Protein AF-A0A1E3P7J0-F1 (afdb_monomer_lite)

InterPro domains:
  IPR018559 Protein of unknown function DUF2015 [PF09435] (52-130)
  IPR018559 Protein of unknown function DUF2015 [PTHR28023] (13-130)

Sequence (132 aa):
MLVGKFHIGGGILLIIVILILFHLRERWLPKLRVWLGKRRIRLDGYSHLPSFQRDIESGLTSSNFDLVMNNSGDTRKGLDENAKSKILKIMEDNPGLSFDEARLKYTREELSKNQIGPDGIPLDPRTVTFGK

pLDDT: mean 79.71, std 16.36, range [38.22, 97.25]

Foldseek 3Di:
DPPPPPVVVVVVVVVVVVVVCVVCVVVCVVVVVVVVVVVVVPPDPDDDDLQCVVCVVLQLADPVRHSPPDCVPPPDSPDDPVLSVQLSVQCVVDPPDHSVNSSLVSVCVVCVVQCADPVRFHVPPPGDDDDD

Secondary structure (DSSP, 8-state):
---SSHHHHHHHHHHHHHHHHHHHHHHHHHHHHHHHHHHHTT---------THHHHHTT--BTTB-SSS--TT-----S-HHHHHHHHHHHHHSTT--HHHHHHHHHHHHHHHTTB-TTS-B--TT------

Radius of gyration: 23.65 Å; chains: 1; bounding box: 49×41×83 Å

Organism: Wickerhamomyces anomalus (strain ATCC 58044 / CBS 1984 / NCYC 433 / NRRL Y-366-8) (NCBI:txid683960)

Structure (mmCIF, N/CA/C/O backbone):
data_AF-A0A1E3P7J0-F1
#
_entry.id   AF-A0A1E3P7J0-F1
#
loop_
_atom_site.group_PDB
_atom_site.id
_atom_site.type_symbol
_atom_site.label_atom_id
_atom_site.label_alt_id
_atom_site.label_comp_id
_atom_site.label_asym_id
_atom_site.label_entity_id
_atom_site.label_seq_id
_atom_site.pdbx_PDB_ins_code
_atom_site.Cartn_x
_atom_site.Cartn_y
_atom_site.Cartn_z
_atom_site.occupancy
_atom_site.B_iso_or_equiv
_atom_site.auth_seq_id
_atom_site.auth_comp_id
_atom_site.auth_asym_id
_atom_site.auth_atom_id
_atom_site.pdbx_PDB_model_num
ATOM 1 N N . MET A 1 1 ? 28.067 18.096 -55.022 1.00 45.34 1 MET A N 1
ATOM 2 C CA . MET A 1 1 ? 28.600 17.064 -54.103 1.00 45.34 1 MET A CA 1
ATOM 3 C C . MET A 1 1 ? 28.550 17.592 -52.664 1.00 45.34 1 MET A C 1
ATOM 5 O O . MET A 1 1 ? 29.567 18.032 -52.158 1.00 45.34 1 MET A O 1
ATOM 9 N N . LEU A 1 2 ? 27.371 17.655 -52.019 1.00 53.88 2 LEU A N 1
ATOM 10 C CA . LEU A 1 2 ? 27.270 18.147 -50.626 1.00 53.88 2 LEU A CA 1
ATOM 11 C C . LEU A 1 2 ? 25.992 17.700 -49.876 1.00 53.88 2 LEU A C 1
ATOM 13 O O . LEU A 1 2 ? 25.449 18.451 -49.079 1.00 53.88 2 LEU A O 1
ATOM 17 N N . VAL A 1 3 ? 25.493 16.479 -50.114 1.00 53.53 3 VAL A N 1
ATOM 18 C CA . VAL A 1 3 ? 24.284 15.948 -49.427 1.00 53.53 3 VAL A CA 1
ATOM 19 C C . VAL A 1 3 ? 24.630 14.901 -48.344 1.00 53.53 3 VAL A C 1
ATOM 21 O O . VAL A 1 3 ? 23.781 14.484 -47.567 1.00 53.53 3 VAL A O 1
ATOM 24 N N . GLY A 1 4 ? 25.904 14.513 -48.203 1.00 54.03 4 GLY A N 1
ATOM 25 C CA . GLY A 1 4 ? 26.312 13.365 -47.375 1.00 54.03 4 GLY A CA 1
ATOM 26 C C . GLY A 1 4 ? 26.588 13.614 -45.884 1.00 54.03 4 GLY A C 1
ATOM 27 O O . GLY A 1 4 ? 26.920 12.665 -45.183 1.00 54.03 4 GLY A O 1
ATOM 28 N N . LYS A 1 5 ? 26.496 14.849 -45.367 1.00 53.62 5 LYS A N 1
ATOM 29 C CA . LYS A 1 5 ? 26.939 15.162 -43.986 1.00 53.62 5 LYS A CA 1
ATOM 30 C C . LYS A 1 5 ? 25.822 15.222 -42.933 1.00 53.62 5 LYS A C 1
ATOM 32 O O . LYS A 1 5 ? 26.113 15.104 -41.748 1.00 53.62 5 LYS A O 1
ATOM 37 N N . PHE A 1 6 ? 24.554 15.336 -43.338 1.00 53.75 6 PHE A N 1
ATOM 38 C CA . PHE A 1 6 ? 23.433 15.480 -42.393 1.00 53.75 6 PHE A CA 1
ATOM 39 C C . PHE A 1 6 ? 22.967 14.156 -41.764 1.00 53.75 6 PHE A C 1
ATOM 41 O O . PHE A 1 6 ? 22.501 14.154 -40.628 1.00 53.75 6 PHE A O 1
ATOM 48 N N . HIS A 1 7 ? 23.137 13.018 -42.448 1.00 57.06 7 HIS A N 1
ATOM 49 C CA . HIS A 1 7 ? 22.713 11.710 -41.919 1.00 57.06 7 HIS A CA 1
ATOM 50 C C . HIS A 1 7 ? 23.640 11.183 -40.812 1.00 57.06 7 HIS A C 1
ATOM 52 O O . HIS A 1 7 ? 23.177 10.580 -39.846 1.00 57.06 7 HIS A O 1
ATOM 58 N N . ILE A 1 8 ? 24.942 11.462 -40.917 1.00 62.09 8 ILE A N 1
ATOM 59 C CA . ILE A 1 8 ? 25.951 11.002 -39.953 1.00 62.09 8 ILE A CA 1
ATOM 60 C C . ILE A 1 8 ? 25.770 11.724 -38.607 1.00 62.09 8 ILE A C 1
ATOM 62 O O . ILE A 1 8 ? 25.812 11.092 -37.554 1.00 62.09 8 ILE A O 1
ATOM 66 N N . GLY A 1 9 ? 25.481 13.031 -38.635 1.00 66.44 9 GLY A N 1
ATOM 67 C CA . GLY A 1 9 ? 25.218 13.818 -37.424 1.00 66.44 9 GLY A CA 1
ATOM 68 C C . GLY A 1 9 ? 23.945 13.389 -36.686 1.00 66.44 9 GLY A C 1
ATOM 69 O O . GLY A 1 9 ? 23.954 13.288 -35.461 1.00 66.44 9 GLY A O 1
ATOM 70 N N . GLY A 1 10 ? 22.875 13.069 -37.424 1.00 75.44 10 GLY A N 1
ATOM 71 C CA . GLY A 1 10 ? 21.623 12.577 -36.840 1.00 75.44 10 GLY A CA 1
ATOM 72 C C . GLY A 1 10 ? 21.778 11.217 -36.153 1.00 75.44 10 GLY A C 1
ATOM 73 O O . GLY A 1 10 ? 21.281 11.033 -35.044 1.00 75.44 10 GLY A O 1
ATOM 74 N N . GLY A 1 11 ? 22.521 10.289 -36.768 1.00 80.44 11 GLY A N 1
ATOM 75 C CA . GLY A 1 11 ? 22.797 8.971 -36.186 1.00 80.44 11 GLY A CA 1
ATOM 76 C C . GLY A 1 11 ? 23.627 9.044 -34.902 1.00 80.44 11 GLY A C 1
ATOM 77 O O . GLY A 1 11 ? 23.301 8.387 -33.916 1.00 80.44 11 GLY A O 1
ATOM 78 N N . ILE A 1 12 ? 24.654 9.900 -34.879 1.00 83.69 12 ILE A N 1
ATOM 79 C CA . ILE A 1 12 ? 25.489 10.120 -33.688 1.00 83.69 12 ILE A CA 1
ATOM 80 C C . ILE A 1 12 ? 24.659 10.718 -32.547 1.00 83.69 12 ILE A C 1
ATOM 82 O O . ILE A 1 12 ? 24.763 10.262 -31.410 1.00 83.69 12 ILE A O 1
ATOM 86 N N . LEU A 1 13 ? 23.789 11.687 -32.844 1.00 85.44 13 LEU A N 1
ATOM 87 C CA . LEU A 1 13 ? 22.904 12.284 -31.845 1.00 85.44 13 LEU A CA 1
ATOM 88 C C . LEU A 1 13 ? 21.932 11.251 -31.255 1.00 85.44 13 LEU A C 1
ATOM 90 O O . LEU A 1 13 ? 21.731 11.221 -30.043 1.00 85.44 13 LEU A O 1
ATOM 94 N N . LEU A 1 14 ? 21.395 10.354 -32.084 1.00 87.38 14 LEU A N 1
ATOM 95 C CA . LEU A 1 14 ? 20.532 9.256 -31.642 1.00 87.38 14 LEU A CA 1
ATOM 96 C C . LEU A 1 14 ? 21.269 8.290 -30.703 1.00 87.38 14 LEU A C 1
ATOM 98 O O . LEU A 1 14 ? 20.741 7.932 -29.653 1.00 87.38 14 LEU A O 1
ATOM 102 N N . ILE A 1 15 ? 22.510 7.921 -31.034 1.00 88.69 15 ILE A N 1
ATOM 103 C CA . ILE A 1 15 ? 23.346 7.047 -30.197 1.00 88.69 15 ILE A CA 1
ATOM 104 C C . ILE A 1 15 ? 23.676 7.722 -28.862 1.00 88.69 15 ILE A C 1
ATOM 106 O O . ILE A 1 15 ? 23.580 7.081 -27.818 1.00 88.69 15 ILE A O 1
ATOM 110 N N . ILE A 1 16 ? 24.005 9.017 -28.868 1.00 89.44 16 ILE A N 1
ATOM 111 C CA . ILE A 1 16 ? 24.264 9.783 -27.641 1.00 89.44 16 ILE A CA 1
ATOM 112 C C . ILE A 1 16 ? 23.010 9.825 -26.763 1.00 89.44 16 ILE A C 1
ATOM 114 O O . ILE A 1 16 ? 23.103 9.578 -25.564 1.00 89.44 16 ILE A O 1
ATOM 118 N N . VAL A 1 17 ? 21.830 10.066 -27.341 1.00 89.38 17 VAL A N 1
ATOM 119 C CA . VAL A 1 17 ? 20.557 10.039 -26.602 1.00 89.38 17 VAL A CA 1
ATOM 120 C C . VAL A 1 17 ? 20.292 8.653 -26.010 1.00 89.38 17 VAL A C 1
ATOM 122 O O . VAL A 1 17 ? 19.935 8.558 -24.838 1.00 89.38 17 VAL A O 1
ATOM 125 N N . ILE A 1 18 ? 20.517 7.576 -26.769 1.00 88.06 18 ILE A N 1
ATOM 126 C CA . ILE A 1 18 ? 20.365 6.196 -26.281 1.00 88.06 18 ILE A CA 1
ATOM 127 C C . ILE A 1 18 ? 21.338 5.909 -25.133 1.00 88.06 18 ILE A C 1
ATOM 129 O O . ILE A 1 18 ? 20.927 5.349 -24.121 1.00 88.06 18 ILE A O 1
ATOM 133 N N . LEU A 1 19 ? 22.603 6.320 -25.249 1.00 89.75 19 LEU A N 1
ATOM 134 C CA . LEU A 1 19 ? 23.615 6.134 -24.206 1.00 89.75 19 LEU A CA 1
ATOM 135 C C . LEU A 1 19 ? 23.288 6.931 -22.945 1.00 89.75 19 LEU A C 1
ATOM 137 O O . LEU A 1 19 ? 23.385 6.394 -21.842 1.00 89.75 19 LEU A O 1
ATOM 141 N N . ILE A 1 20 ? 22.842 8.180 -23.098 1.00 88.12 20 ILE A N 1
ATOM 142 C CA . ILE A 1 20 ? 22.374 9.001 -21.981 1.00 88.12 20 ILE A CA 1
ATOM 143 C C . ILE A 1 20 ? 21.200 8.300 -21.308 1.00 88.12 20 ILE A C 1
ATOM 145 O O . ILE A 1 20 ? 21.273 8.058 -20.111 1.00 88.12 20 ILE A O 1
ATOM 149 N N . LEU A 1 21 ? 20.163 7.901 -22.050 1.00 82.88 21 LEU A N 1
ATOM 150 C CA . LEU A 1 21 ? 18.999 7.195 -21.501 1.00 82.88 21 LEU A CA 1
ATO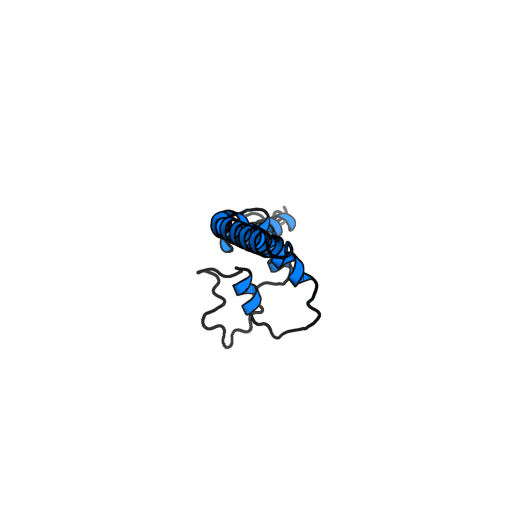M 151 C C . LEU A 1 21 ? 19.379 5.871 -20.827 1.00 82.88 21 LEU A C 1
ATOM 153 O O . LEU A 1 21 ? 18.834 5.547 -19.774 1.00 82.88 21 LEU A O 1
ATOM 157 N N . PHE A 1 22 ? 20.330 5.126 -21.392 1.00 83.69 22 PHE A N 1
ATOM 158 C CA . PHE A 1 22 ? 20.833 3.879 -20.821 1.00 83.69 22 PHE A CA 1
ATOM 159 C C . PHE A 1 22 ? 21.571 4.109 -19.504 1.00 83.69 22 PHE A C 1
ATOM 161 O O . PHE A 1 22 ? 21.392 3.339 -18.564 1.00 83.69 22 PHE A O 1
ATOM 168 N N . HIS A 1 23 ? 22.368 5.171 -19.404 1.00 84.56 23 HIS A N 1
ATOM 169 C CA . HIS A 1 23 ? 23.118 5.472 -18.188 1.00 84.56 23 HIS A CA 1
ATOM 170 C C . HIS A 1 23 ? 22.236 6.108 -17.112 1.00 84.56 23 HIS A C 1
ATOM 172 O O . HIS A 1 23 ? 22.339 5.805 -15.927 1.00 84.56 23 HIS A O 1
ATOM 178 N N . LEU A 1 24 ? 21.287 6.937 -17.537 1.00 80.19 24 LEU A N 1
ATOM 179 C CA . LEU A 1 24 ? 20.287 7.529 -16.667 1.00 80.19 24 LEU A CA 1
ATOM 180 C C . LEU A 1 24 ? 19.190 6.526 -16.281 1.00 80.19 24 LEU A C 1
ATOM 182 O O . LEU A 1 24 ? 18.434 6.821 -15.360 1.00 80.19 24 LEU A O 1
ATOM 186 N N . ARG A 1 25 ? 19.111 5.333 -16.892 1.00 73.06 25 ARG A N 1
ATOM 187 C CA . ARG A 1 25 ? 18.022 4.363 -16.666 1.00 73.06 25 ARG A CA 1
ATOM 188 C C . ARG A 1 25 ? 17.709 4.171 -15.182 1.00 73.06 25 ARG A C 1
ATOM 190 O O . ARG A 1 25 ? 16.551 4.226 -14.797 1.00 73.06 25 ARG A O 1
ATOM 197 N N . GLU A 1 26 ? 18.718 4.066 -14.322 1.00 66.62 26 GLU A N 1
ATOM 198 C CA . GLU A 1 26 ? 18.523 3.776 -12.896 1.00 66.62 26 GLU A CA 1
ATOM 199 C C . GLU A 1 26 ? 17.891 4.948 -12.128 1.00 66.62 26 GLU A C 1
ATOM 201 O O . GLU A 1 26 ? 17.215 4.742 -11.126 1.00 66.62 26 GLU A O 1
ATOM 206 N N . ARG A 1 27 ? 18.004 6.177 -12.649 1.00 68.44 27 ARG A N 1
ATOM 207 C CA . ARG A 1 27 ? 17.358 7.378 -12.095 1.00 68.44 27 ARG A CA 1
ATOM 208 C C . ARG A 1 27 ? 15.956 7.645 -12.655 1.00 68.44 27 ARG A C 1
ATOM 210 O O . ARG A 1 27 ? 15.141 8.241 -11.952 1.00 68.44 27 ARG A O 1
ATOM 217 N N . TRP A 1 28 ? 15.654 7.232 -13.892 1.00 62.88 28 TRP A N 1
ATOM 218 C CA . TRP A 1 28 ? 14.361 7.534 -14.541 1.00 62.88 28 TRP A CA 1
ATOM 219 C C . TRP A 1 28 ? 13.405 6.348 -14.620 1.00 62.88 28 TRP A C 1
ATOM 221 O O . TRP A 1 28 ? 12.203 6.576 -14.709 1.00 62.88 28 TRP A O 1
ATOM 231 N N . LEU A 1 29 ? 13.884 5.103 -14.539 1.00 64.62 29 LEU A N 1
ATOM 232 C CA . LEU A 1 29 ? 13.040 3.900 -14.567 1.00 64.62 29 LEU A CA 1
ATOM 233 C C . LEU A 1 29 ? 11.908 3.930 -13.524 1.00 64.62 29 LEU A C 1
ATOM 235 O O . LEU A 1 29 ? 10.779 3.615 -13.905 1.00 64.62 29 LEU A O 1
ATOM 239 N N . PRO A 1 30 ? 12.129 4.360 -12.262 1.00 61.66 30 PRO A N 1
ATOM 240 C CA . PRO A 1 30 ? 11.042 4.445 -11.286 1.00 61.66 30 PRO A CA 1
ATOM 241 C C . PRO A 1 30 ? 9.984 5.479 -11.694 1.00 61.66 30 PRO A C 1
ATOM 243 O O . PRO A 1 30 ? 8.788 5.205 -11.657 1.00 61.66 30 PRO A O 1
ATOM 246 N N . LYS A 1 31 ? 10.417 6.650 -12.180 1.00 63.00 31 LYS A N 1
ATOM 247 C CA . LYS A 1 31 ? 9.524 7.753 -12.576 1.00 63.00 31 LYS A CA 1
ATOM 248 C C . LYS A 1 31 ? 8.759 7.455 -13.869 1.00 63.00 31 LYS A C 1
ATOM 250 O O . LYS A 1 31 ? 7.588 7.805 -13.989 1.00 63.00 31 LYS A O 1
ATOM 255 N N . LEU A 1 32 ? 9.399 6.780 -14.824 1.00 64.56 32 LEU A N 1
ATOM 256 C CA . LEU A 1 32 ? 8.790 6.393 -16.095 1.00 64.56 32 LEU A CA 1
ATOM 257 C C . LEU A 1 32 ? 7.744 5.285 -15.899 1.00 64.56 32 LEU A C 1
ATOM 259 O O . LEU A 1 32 ? 6.692 5.337 -16.530 1.00 64.56 32 LEU A O 1
ATOM 263 N N . ARG A 1 33 ? 7.989 4.323 -14.995 1.00 59.38 33 ARG A N 1
ATOM 264 C CA . ARG A 1 33 ? 7.008 3.280 -14.633 1.00 59.38 33 ARG A CA 1
ATOM 265 C C . ARG A 1 33 ? 5.742 3.879 -14.017 1.00 59.38 33 ARG A C 1
ATOM 267 O O . ARG A 1 33 ? 4.645 3.518 -14.431 1.00 59.38 33 ARG A O 1
ATOM 274 N N . VAL A 1 34 ? 5.894 4.855 -13.123 1.00 59.88 34 VAL A N 1
ATOM 275 C CA . VAL A 1 34 ? 4.775 5.603 -12.522 1.00 59.88 34 VAL A CA 1
ATOM 276 C C . VAL A 1 34 ? 3.995 6.403 -13.578 1.00 59.88 34 VAL A C 1
ATOM 278 O O . VAL A 1 34 ? 2.766 6.335 -13.643 1.00 59.88 34 VAL A O 1
ATOM 281 N N . TRP A 1 35 ? 4.695 7.110 -14.471 1.00 51.47 35 TRP A N 1
ATOM 282 C CA . TRP A 1 35 ? 4.059 7.899 -15.534 1.00 51.47 35 TRP A CA 1
ATOM 283 C C . TRP A 1 35 ? 3.322 7.032 -16.573 1.00 51.47 35 TRP A C 1
ATOM 285 O O . TRP A 1 35 ? 2.214 7.373 -16.993 1.00 51.47 35 TRP A O 1
ATOM 295 N N . LEU A 1 36 ? 3.890 5.882 -16.956 1.00 58.38 36 LEU A N 1
ATOM 296 C CA . LEU A 1 36 ? 3.259 4.923 -17.873 1.00 58.38 36 LEU A CA 1
ATOM 297 C C . LEU A 1 36 ? 2.079 4.176 -17.227 1.00 58.38 36 LEU A C 1
ATOM 299 O O . LEU A 1 36 ? 1.093 3.906 -17.915 1.00 58.38 36 LEU A O 1
ATOM 303 N N . GLY A 1 37 ? 2.135 3.898 -15.919 1.00 55.69 37 GLY A N 1
ATOM 304 C CA . GLY A 1 37 ? 1.022 3.318 -15.158 1.00 55.69 37 GLY A CA 1
ATOM 305 C C . GLY A 1 37 ? -0.231 4.200 -15.190 1.00 55.69 37 GLY A C 1
ATOM 306 O O . GLY A 1 37 ? -1.324 3.715 -15.479 1.00 55.69 37 GLY A O 1
ATOM 307 N N . LYS A 1 38 ? -0.067 5.525 -15.050 1.00 52.81 38 LYS A N 1
ATOM 308 C CA . LYS A 1 38 ? -1.164 6.512 -15.128 1.00 52.81 38 LYS A CA 1
ATOM 309 C C . LYS A 1 38 ? -1.908 6.549 -16.470 1.00 52.81 38 LYS A C 1
ATOM 311 O O . LYS A 1 38 ? -3.072 6.948 -16.497 1.00 52.81 38 LYS A O 1
ATOM 316 N N . ARG A 1 39 ? -1.283 6.135 -17.583 1.00 50.97 39 ARG A N 1
ATOM 317 C CA . ARG A 1 39 ? -1.947 6.065 -18.903 1.00 50.97 39 ARG A CA 1
ATOM 318 C C . ARG A 1 39 ? -2.743 4.778 -19.128 1.00 50.97 39 ARG A C 1
ATOM 320 O O . ARG A 1 39 ? -3.685 4.816 -19.913 1.00 50.97 39 ARG A O 1
ATOM 327 N N . ARG A 1 40 ? -2.426 3.670 -18.445 1.00 48.56 40 ARG A N 1
ATOM 328 C CA . ARG A 1 40 ? -3.170 2.402 -18.602 1.00 48.56 40 ARG A CA 1
ATOM 329 C C . ARG A 1 40 ? -4.487 2.359 -17.824 1.00 48.56 40 ARG A C 1
ATOM 331 O O . ARG A 1 40 ? -5.378 1.617 -18.208 1.00 48.56 40 ARG A O 1
ATOM 338 N N . ILE A 1 41 ? -4.641 3.184 -16.786 1.00 51.34 41 ILE A N 1
ATOM 339 C CA . ILE A 1 41 ? -5.832 3.177 -15.914 1.00 51.34 41 ILE A CA 1
ATOM 340 C C . ILE A 1 41 ? -7.094 3.710 -16.629 1.00 51.34 41 ILE A C 1
ATOM 342 O O . ILE A 1 41 ? -8.207 3.420 -16.210 1.00 51.34 41 ILE A O 1
ATOM 346 N N . ARG A 1 42 ? -6.967 4.459 -17.737 1.00 47.56 42 ARG A N 1
ATOM 347 C CA . ARG A 1 42 ? -8.123 5.095 -18.410 1.00 47.56 42 ARG A CA 1
ATOM 348 C C . ARG A 1 42 ? -8.751 4.304 -19.565 1.00 47.56 42 ARG A C 1
ATOM 350 O O . ARG A 1 42 ? -9.599 4.859 -20.254 1.00 47.56 42 ARG A O 1
ATOM 357 N N . LEU A 1 43 ? -8.341 3.060 -19.816 1.00 50.41 43 LEU A N 1
ATOM 358 C CA . LEU A 1 43 ? -8.770 2.297 -21.003 1.00 50.41 43 LEU A CA 1
ATOM 359 C C . LEU A 1 43 ? -9.532 1.001 -20.695 1.00 50.41 43 LEU A C 1
ATOM 361 O O . LEU A 1 43 ? -9.711 0.182 -21.591 1.00 50.41 43 LEU A O 1
ATOM 365 N N . ASP A 1 44 ? -9.998 0.799 -19.464 1.00 45.50 44 ASP A N 1
ATOM 366 C CA . ASP A 1 44 ? -10.528 -0.502 -19.055 1.00 45.50 44 ASP A CA 1
ATOM 367 C C . ASP A 1 44 ? -12.063 -0.517 -18.976 1.00 45.50 44 ASP A C 1
ATOM 369 O O . ASP A 1 44 ? -12.673 -0.310 -17.932 1.00 45.50 44 ASP A O 1
ATOM 373 N N . GLY A 1 45 ? -12.685 -0.734 -20.139 1.00 50.34 45 GLY A N 1
ATOM 374 C CA . GLY A 1 45 ? -14.105 -1.070 -20.298 1.00 50.34 45 GLY A CA 1
ATOM 375 C C . GLY A 1 45 ? -14.349 -2.568 -20.526 1.00 50.34 45 GLY A C 1
ATOM 376 O O . GLY A 1 45 ? -15.369 -2.932 -21.101 1.00 50.34 45 GLY A O 1
ATOM 377 N N . TYR A 1 46 ? -13.410 -3.434 -20.134 1.00 38.22 46 TYR A N 1
ATOM 378 C CA . TYR A 1 46 ? -13.518 -4.884 -20.290 1.00 38.22 46 TYR A CA 1
ATOM 379 C C . TYR A 1 46 ? -13.456 -5.568 -18.925 1.00 38.22 46 TYR A C 1
ATOM 381 O O . TYR A 1 46 ? -12.425 -5.591 -18.256 1.00 38.22 46 TYR A O 1
ATOM 389 N N . SER A 1 47 ? -14.584 -6.147 -18.522 1.00 46.22 47 SER A N 1
ATOM 390 C CA . SER A 1 47 ? -14.720 -7.037 -17.374 1.00 46.22 47 SER A CA 1
ATOM 391 C C . SER A 1 47 ? -13.960 -8.342 -17.630 1.00 46.22 47 SER A C 1
ATOM 393 O O . SER A 1 47 ? -14.513 -9.337 -18.096 1.00 46.22 47 SER A O 1
ATOM 395 N N . HIS A 1 48 ? -12.659 -8.340 -17.347 1.00 45.53 48 HIS A N 1
ATOM 396 C CA . HIS A 1 48 ? -11.857 -9.556 -17.334 1.00 45.53 48 HIS A CA 1
ATOM 397 C C . HIS A 1 48 ? -12.121 -10.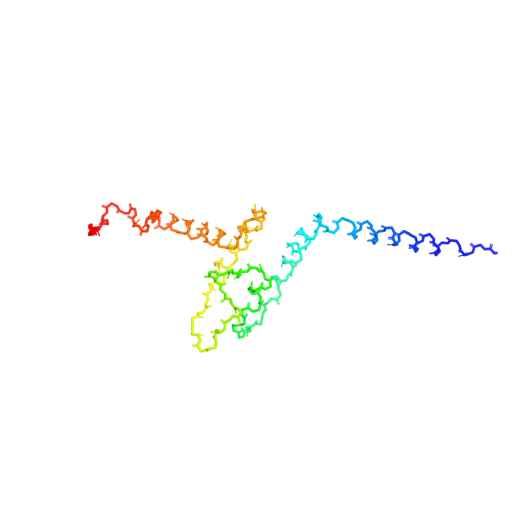343 -16.046 1.00 45.53 48 HIS A C 1
ATOM 399 O O . HIS A 1 48 ? -12.187 -9.779 -14.954 1.00 45.53 48 HIS A O 1
ATOM 405 N N . LEU A 1 49 ? -12.261 -11.663 -16.191 1.00 48.81 49 LEU A N 1
ATOM 406 C CA . LEU A 1 49 ? -12.172 -12.644 -15.104 1.00 48.81 49 LEU A CA 1
ATOM 407 C C . LEU A 1 49 ? -11.031 -12.259 -14.139 1.00 48.81 49 LEU A C 1
ATOM 409 O O . LEU A 1 49 ? -10.011 -11.763 -14.626 1.00 48.81 49 LEU A O 1
ATOM 413 N N . PRO A 1 50 ? -11.177 -12.469 -12.814 1.00 55.78 50 PRO A N 1
ATOM 414 C CA . PRO A 1 50 ? -10.251 -11.960 -11.804 1.00 55.78 50 PRO A CA 1
ATOM 415 C C . PRO A 1 50 ? -8.896 -12.663 -11.922 1.00 55.78 50 PRO A C 1
ATOM 417 O O . PRO A 1 50 ? -8.606 -13.643 -11.246 1.00 55.78 50 PRO A O 1
ATOM 420 N N . SER A 1 51 ? -8.070 -12.174 -12.839 1.00 71.00 51 SER A N 1
ATOM 421 C CA . SER A 1 51 ? -6.674 -12.539 -12.949 1.00 71.00 51 SER A CA 1
ATOM 422 C C . SER A 1 51 ? -5.881 -11.512 -12.164 1.00 71.00 51 SER A C 1
ATOM 424 O O . SER A 1 51 ? -5.841 -10.330 -12.513 1.00 71.00 51 SER A O 1
ATOM 426 N N . PHE A 1 52 ? -5.218 -11.978 -11.111 1.00 80.81 52 PHE A N 1
ATOM 427 C CA . PHE A 1 52 ? -4.319 -11.179 -10.280 1.00 80.81 52 PHE A CA 1
ATOM 428 C C . PHE A 1 52 ? -3.061 -10.706 -11.031 1.00 80.81 52 PHE A C 1
ATOM 430 O O . PHE A 1 52 ? -2.218 -10.025 -10.458 1.00 80.81 52 PHE A O 1
ATOM 437 N N . GLN A 1 53 ? -2.928 -11.019 -12.325 1.00 83.81 53 GLN A N 1
ATOM 438 C CA . GLN A 1 53 ? -1.787 -10.650 -13.160 1.00 83.81 53 GLN A CA 1
ATOM 439 C C . GLN A 1 53 ? -1.478 -9.149 -13.116 1.00 83.81 53 GLN A C 1
ATOM 441 O O . GLN A 1 53 ? -0.325 -8.755 -12.955 1.00 83.81 53 GLN A O 1
ATOM 446 N N . ARG A 1 54 ? -2.502 -8.294 -13.211 1.00 83.19 54 ARG A N 1
ATOM 447 C CA . ARG A 1 54 ? -2.302 -6.838 -13.137 1.00 83.19 54 ARG A CA 1
ATOM 448 C C . ARG A 1 54 ? -1.876 -6.381 -11.748 1.00 83.19 54 ARG A C 1
ATOM 450 O O . ARG A 1 54 ? -1.038 -5.490 -11.636 1.00 83.19 54 ARG A O 1
ATOM 457 N N . ASP A 1 55 ? -2.422 -7.006 -10.712 1.00 88.12 55 ASP A N 1
ATOM 458 C CA . ASP A 1 55 ? -2.066 -6.705 -9.329 1.00 88.12 55 ASP A CA 1
ATOM 459 C C . ASP A 1 55 ? -0.581 -7.038 -9.101 1.00 88.12 55 ASP A C 1
ATOM 461 O O . ASP A 1 55 ? 0.174 -6.187 -8.628 1.00 88.12 55 ASP A O 1
ATOM 465 N N . ILE A 1 56 ? -0.127 -8.203 -9.576 1.00 87.56 56 ILE A N 1
ATOM 466 C CA . ILE A 1 56 ? 1.283 -8.625 -9.565 1.00 87.56 56 ILE A CA 1
ATOM 467 C C . ILE A 1 56 ? 2.164 -7.633 -10.337 1.00 87.56 56 ILE A C 1
ATOM 469 O O . ILE A 1 56 ? 3.167 -7.158 -9.806 1.00 87.56 56 ILE A O 1
ATOM 473 N N . GLU A 1 57 ? 1.786 -7.269 -11.567 1.00 87.31 57 GLU A N 1
ATOM 474 C CA . GLU A 1 57 ? 2.531 -6.305 -12.394 1.00 87.31 57 GLU A CA 1
ATOM 475 C C . GLU A 1 57 ? 2.644 -4.919 -11.747 1.00 87.31 57 GLU A C 1
ATOM 477 O O . GLU A 1 57 ? 3.640 -4.218 -11.941 1.00 87.31 57 GLU A O 1
ATOM 482 N N . SER A 1 58 ? 1.632 -4.521 -10.976 1.00 87.88 58 SER A N 1
ATOM 483 C CA . SER A 1 58 ? 1.610 -3.255 -10.238 1.00 87.88 58 SER A CA 1
ATOM 484 C C . SER A 1 58 ? 2.344 -3.305 -8.891 1.00 87.88 58 SER A C 1
ATOM 486 O O . SER A 1 58 ? 2.479 -2.275 -8.234 1.00 87.88 58 SER A O 1
ATOM 488 N N . GLY A 1 59 ? 2.865 -4.471 -8.496 1.00 89.69 59 GLY A N 1
ATOM 489 C CA . GLY A 1 59 ? 3.588 -4.658 -7.239 1.00 89.69 59 GLY A CA 1
ATOM 490 C C . GLY A 1 59 ? 2.690 -4.867 -6.018 1.00 89.69 59 GLY A C 1
ATOM 491 O O . GLY A 1 59 ? 3.169 -4.722 -4.898 1.00 89.69 59 GLY A O 1
ATOM 492 N N . LEU A 1 60 ? 1.415 -5.227 -6.202 1.00 92.25 60 LEU A N 1
ATOM 493 C CA . LEU A 1 60 ? 0.462 -5.536 -5.123 1.00 92.25 60 LEU A CA 1
ATOM 494 C C . LEU A 1 60 ? 0.609 -6.979 -4.607 1.00 92.25 60 LEU A C 1
ATOM 496 O O . LEU A 1 60 ? -0.374 -7.678 -4.378 1.00 92.25 60 LEU A O 1
ATOM 500 N N . THR A 1 61 ? 1.848 -7.439 -4.453 1.00 90.75 61 THR A N 1
ATOM 501 C CA . THR A 1 61 ? 2.188 -8.784 -3.979 1.00 90.75 61 THR A CA 1
ATOM 502 C C . THR A 1 61 ? 3.390 -8.702 -3.039 1.00 90.75 61 THR A C 1
ATOM 504 O O . THR A 1 61 ? 4.298 -7.894 -3.238 1.00 90.75 61 THR A O 1
ATOM 507 N N . SER A 1 62 ? 3.401 -9.531 -2.000 1.00 91.38 62 SER A N 1
ATOM 508 C CA . SER A 1 62 ? 4.500 -9.659 -1.033 1.00 91.38 62 SER A CA 1
ATOM 509 C C . SER A 1 62 ? 4.621 -11.108 -0.562 1.00 91.38 62 SER A C 1
ATOM 511 O O . SER A 1 62 ? 3.790 -11.945 -0.901 1.00 91.38 62 SER A O 1
ATOM 513 N N . SER A 1 63 ? 5.619 -11.419 0.266 1.00 87.94 63 SER A N 1
ATOM 514 C CA . SER A 1 63 ? 5.730 -12.746 0.890 1.00 87.94 63 SER A CA 1
ATOM 515 C C . SER A 1 63 ? 4.530 -13.092 1.780 1.00 87.94 63 SER A C 1
ATOM 517 O O . SER A 1 63 ? 4.178 -14.258 1.909 1.00 87.94 63 SER A O 1
ATOM 519 N N . ASN A 1 64 ? 3.894 -12.085 2.389 1.00 87.56 64 ASN A N 1
ATOM 520 C CA . ASN A 1 64 ? 2.718 -12.250 3.251 1.00 87.56 64 ASN A CA 1
ATOM 521 C C . ASN A 1 64 ? 1.396 -12.166 2.471 1.00 87.56 64 ASN A C 1
ATOM 523 O O . ASN A 1 64 ? 0.314 -12.274 3.052 1.00 87.56 64 ASN A O 1
ATOM 527 N N . PHE A 1 65 ? 1.472 -11.887 1.173 1.00 87.88 65 PHE A N 1
ATOM 528 C CA . PHE A 1 65 ? 0.336 -11.710 0.283 1.00 87.88 65 PHE A CA 1
ATOM 529 C C . PHE A 1 65 ? 0.752 -12.134 -1.125 1.00 87.88 65 PHE A C 1
ATOM 531 O O . PHE A 1 65 ? 1.026 -11.308 -2.001 1.00 87.88 65 PHE A O 1
ATOM 538 N N . ASP A 1 66 ? 0.880 -13.446 -1.289 1.00 86.06 66 ASP A N 1
ATOM 539 C CA . ASP A 1 66 ? 1.335 -14.066 -2.523 1.00 86.06 66 ASP A CA 1
ATOM 540 C C . ASP A 1 66 ? 0.148 -14.318 -3.460 1.00 86.06 66 ASP A C 1
ATOM 542 O O . ASP A 1 66 ? -0.791 -15.043 -3.130 1.00 86.06 66 ASP A O 1
ATOM 546 N N . LEU A 1 67 ? 0.191 -13.693 -4.636 1.00 83.50 67 LEU A N 1
ATOM 547 C CA . LEU A 1 67 ? -0.823 -13.842 -5.680 1.00 83.50 67 LEU A CA 1
ATOM 548 C C . LEU A 1 67 ? -0.433 -14.870 -6.757 1.00 83.50 67 LEU A C 1
ATOM 550 O O . LEU A 1 67 ? -1.247 -15.191 -7.623 1.00 83.50 67 LEU A O 1
ATOM 554 N N . VAL A 1 68 ? 0.795 -15.390 -6.716 1.00 78.69 68 VAL A N 1
ATOM 555 C CA . VAL A 1 68 ? 1.375 -16.289 -7.724 1.00 78.69 68 VAL A CA 1
ATOM 556 C C . VAL A 1 68 ? 1.127 -17.755 -7.368 1.00 78.69 68 VAL A C 1
ATOM 558 O O . VAL A 1 68 ? 0.858 -18.573 -8.248 1.00 78.69 68 VAL A O 1
ATOM 561 N N . MET A 1 69 ? 1.207 -18.102 -6.084 1.00 77.00 69 MET A N 1
ATOM 562 C CA . MET A 1 69 ? 1.165 -19.494 -5.634 1.00 77.00 69 MET A CA 1
ATOM 563 C C . MET A 1 69 ? -0.251 -19.974 -5.285 1.00 77.00 69 MET A C 1
ATOM 565 O O . MET A 1 69 ? -0.931 -19.396 -4.447 1.00 77.00 69 MET A O 1
ATOM 569 N N . ASN A 1 70 ? -0.655 -21.098 -5.888 1.00 69.12 70 ASN A N 1
ATOM 570 C CA . ASN A 1 70 ? -1.764 -21.970 -5.468 1.00 69.12 70 ASN A CA 1
ATOM 571 C C . ASN A 1 70 ? -3.099 -21.281 -5.091 1.00 69.12 70 ASN A C 1
ATOM 573 O O . ASN A 1 70 ? -3.736 -21.647 -4.107 1.00 69.12 70 ASN A O 1
ATOM 577 N N . ASN A 1 71 ? -3.558 -20.332 -5.910 1.00 74.25 71 ASN A N 1
ATOM 578 C CA . ASN A 1 71 ? -4.887 -19.712 -5.772 1.00 74.25 71 ASN A CA 1
ATOM 579 C C . ASN A 1 71 ? -6.013 -20.520 -6.460 1.00 74.25 71 ASN A C 1
ATOM 581 O O . ASN A 1 71 ? -7.156 -20.071 -6.556 1.00 74.25 71 ASN A O 1
ATOM 585 N N 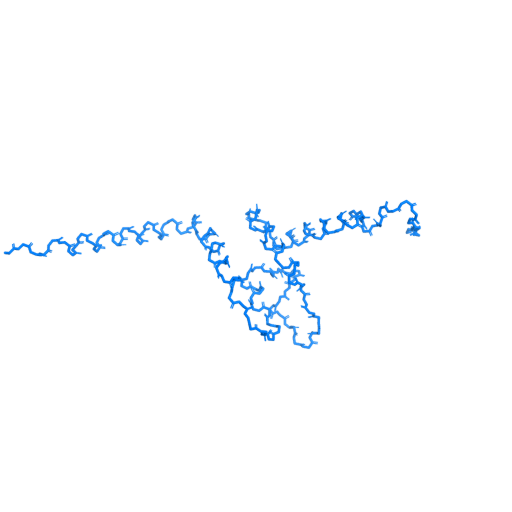. SER A 1 72 ? -5.705 -21.720 -6.961 1.00 72.00 72 SER A N 1
ATOM 586 C CA . SER A 1 72 ? -6.669 -22.610 -7.614 1.00 72.00 72 SER A CA 1
ATOM 587 C C . SER A 1 72 ? -7.732 -23.081 -6.619 1.00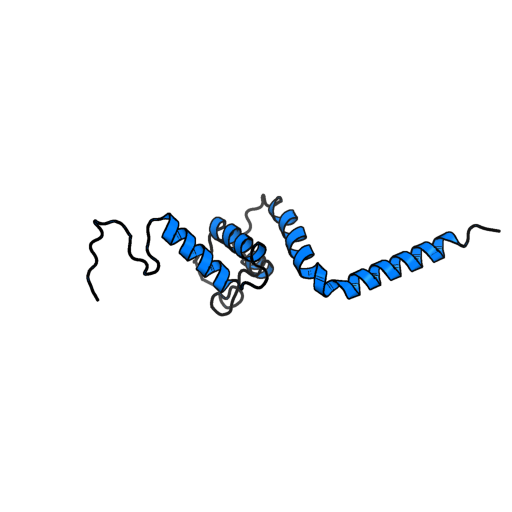 72.00 72 SER A C 1
ATOM 589 O O . SER A 1 72 ? -7.424 -23.784 -5.662 1.00 72.00 72 SER A O 1
ATOM 591 N N . GLY A 1 73 ? -8.993 -22.715 -6.858 1.00 73.50 73 GLY A N 1
ATOM 592 C CA . GLY A 1 73 ? -10.108 -23.033 -5.958 1.00 73.50 73 GLY A CA 1
ATOM 593 C C . GLY A 1 73 ? -10.304 -22.035 -4.814 1.00 73.50 73 GLY A C 1
ATOM 594 O O . GLY A 1 73 ? -11.229 -22.209 -4.022 1.00 73.50 73 GLY A O 1
ATOM 595 N N . ASP A 1 74 ? -9.493 -20.975 -4.739 1.00 75.31 74 ASP A N 1
ATOM 596 C CA . ASP A 1 74 ? -9.745 -19.871 -3.818 1.00 75.31 74 ASP A CA 1
ATOM 597 C C . ASP A 1 74 ? -10.879 -18.987 -4.357 1.00 75.31 74 ASP A C 1
ATOM 599 O O . ASP A 1 74 ? -10.805 -18.427 -5.451 1.00 75.31 74 ASP A O 1
ATOM 603 N N . THR A 1 75 ? -11.959 -18.872 -3.586 1.00 80.25 75 THR A N 1
ATOM 604 C CA . THR A 1 75 ? -13.131 -18.056 -3.931 1.00 80.25 75 THR A CA 1
ATOM 605 C C . THR A 1 75 ? -13.031 -16.621 -3.414 1.00 80.25 75 THR A C 1
ATOM 607 O O . THR A 1 75 ? -13.945 -15.819 -3.633 1.00 80.25 75 THR A O 1
ATOM 610 N N . ARG A 1 76 ? -11.973 -16.277 -2.669 1.00 78.81 76 ARG A N 1
ATOM 611 C CA . ARG A 1 76 ? -11.782 -14.928 -2.130 1.00 78.81 76 ARG A CA 1
ATOM 612 C C . ARG A 1 76 ? -11.479 -13.964 -3.274 1.00 78.81 76 ARG A C 1
ATOM 614 O O . ARG A 1 76 ? -10.632 -14.214 -4.122 1.00 78.81 76 ARG A O 1
ATOM 621 N N . LYS A 1 77 ? -12.151 -12.810 -3.268 1.00 75.50 77 LYS A N 1
ATOM 622 C CA . LYS A 1 77 ? -12.042 -11.788 -4.327 1.00 75.50 77 LYS A CA 1
ATOM 623 C C . LYS A 1 77 ? -10.739 -10.971 -4.296 1.00 75.50 77 LYS A C 1
ATOM 625 O O . LYS A 1 77 ? -10.555 -10.111 -5.148 1.00 75.50 77 LYS A O 1
ATOM 630 N N . GLY A 1 78 ? -9.843 -11.229 -3.341 1.00 80.75 78 GLY A N 1
ATOM 631 C CA . GLY A 1 78 ? -8.638 -10.425 -3.130 1.00 80.75 78 GLY A CA 1
ATOM 632 C C . GLY A 1 78 ? -8.950 -9.021 -2.597 1.00 80.75 78 GLY A C 1
ATOM 633 O O . GL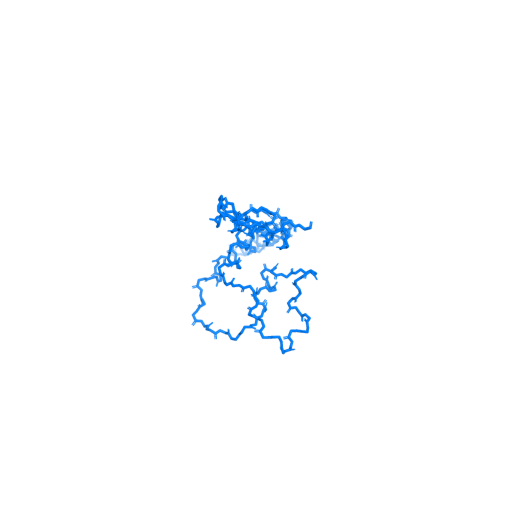Y A 1 78 ? -9.930 -8.830 -1.875 1.00 80.75 78 GLY A O 1
ATOM 634 N N . LEU A 1 79 ? -8.089 -8.051 -2.923 1.00 85.12 79 LEU A N 1
ATOM 635 C CA . LEU A 1 79 ? -8.294 -6.640 -2.580 1.00 85.12 79 LEU A CA 1
ATOM 636 C C . LEU A 1 79 ? -9.428 -6.034 -3.412 1.00 85.12 79 LEU A C 1
ATOM 638 O O . LEU A 1 79 ? -9.532 -6.303 -4.607 1.00 85.12 79 LEU A O 1
ATOM 642 N N . ASP A 1 80 ? -10.233 -5.165 -2.805 1.00 88.62 80 ASP A N 1
ATOM 643 C CA . ASP A 1 80 ? -11.197 -4.363 -3.552 1.00 88.62 80 ASP A CA 1
ATOM 644 C C . ASP A 1 80 ? -10.495 -3.274 -4.384 1.00 88.62 80 ASP A C 1
ATOM 646 O O . ASP A 1 80 ? -9.419 -2.783 -4.035 1.00 88.62 80 ASP A O 1
ATOM 650 N N . GLU A 1 81 ? -11.116 -2.867 -5.490 1.00 88.94 81 GLU A N 1
ATOM 651 C CA . GLU A 1 81 ? -10.517 -1.924 -6.445 1.00 88.94 81 GLU A CA 1
ATOM 652 C C . GLU A 1 81 ? -10.218 -0.540 -5.839 1.00 88.94 81 GLU A C 1
ATOM 654 O O . GLU A 1 81 ? -9.242 0.117 -6.214 1.00 88.94 81 GLU A O 1
ATOM 659 N N . ASN A 1 82 ? -11.009 -0.097 -4.855 1.00 90.31 82 ASN A N 1
ATOM 660 C CA . ASN A 1 82 ? -10.778 1.177 -4.177 1.00 90.31 82 ASN A CA 1
ATOM 661 C C . ASN A 1 82 ? -9.536 1.095 -3.276 1.00 90.31 82 ASN A C 1
ATOM 663 O O . ASN A 1 82 ? -8.677 1.980 -3.324 1.00 90.31 82 ASN A O 1
ATOM 667 N N . ALA A 1 83 ? -9.394 0.010 -2.513 1.00 92.00 83 ALA A N 1
ATOM 668 C CA . ALA A 1 83 ? -8.194 -0.260 -1.732 1.00 92.00 83 ALA A CA 1
ATOM 669 C C . ALA A 1 83 ? -6.955 -0.355 -2.623 1.00 92.00 83 ALA A C 1
ATOM 671 O O . ALA A 1 83 ? -5.958 0.302 -2.326 1.00 92.00 83 ALA A O 1
ATOM 672 N N . LYS A 1 84 ? -7.019 -1.086 -3.746 1.00 93.12 84 LYS A N 1
ATOM 673 C CA . LYS A 1 84 ? -5.905 -1.172 -4.708 1.00 93.12 84 LYS A CA 1
ATOM 674 C C . LYS A 1 84 ? -5.459 0.211 -5.171 1.00 93.12 84 LYS A C 1
ATOM 676 O O . LYS A 1 84 ? -4.280 0.547 -5.064 1.00 93.12 84 LYS A O 1
ATOM 681 N N . SER A 1 85 ? -6.399 1.044 -5.623 1.00 93.12 85 SER A N 1
ATOM 682 C CA . SER A 1 85 ? -6.081 2.392 -6.100 1.00 93.12 85 SER A CA 1
ATOM 683 C C . SER A 1 85 ? -5.447 3.264 -5.014 1.00 93.12 85 SER A C 1
ATOM 685 O O . SER A 1 85 ? -4.523 4.024 -5.311 1.00 93.12 85 SER A O 1
ATOM 687 N N . LYS A 1 86 ? -5.929 3.186 -3.770 1.00 95.56 86 LYS A N 1
ATOM 688 C CA . LYS A 1 86 ? -5.384 3.971 -2.654 1.00 95.56 86 LYS A CA 1
ATOM 689 C C . LYS A 1 86 ? -4.009 3.470 -2.213 1.00 95.56 86 LYS A C 1
ATOM 691 O O . LYS A 1 86 ? -3.126 4.288 -1.979 1.00 95.56 86 LYS A O 1
ATOM 696 N N . ILE A 1 87 ? -3.801 2.155 -2.154 1.00 95.75 87 ILE A N 1
ATOM 697 C CA . ILE A 1 87 ? -2.506 1.551 -1.811 1.00 95.75 87 ILE A CA 1
ATOM 698 C C . ILE A 1 87 ? -1.453 1.926 -2.856 1.00 95.75 87 ILE A C 1
ATOM 700 O O . ILE A 1 87 ? -0.378 2.395 -2.490 1.00 95.75 87 ILE A O 1
ATOM 704 N N . LEU A 1 88 ? -1.776 1.817 -4.149 1.00 94.06 88 LEU A N 1
ATOM 705 C CA . LEU A 1 88 ? -0.875 2.248 -5.223 1.00 94.06 88 LEU A CA 1
ATOM 706 C C . LEU A 1 88 ? -0.530 3.732 -5.112 1.00 94.06 88 LEU A C 1
ATOM 708 O O . LEU A 1 88 ? 0.625 4.106 -5.295 1.00 94.06 88 LEU A O 1
ATOM 712 N N . LYS A 1 89 ? -1.506 4.576 -4.763 1.00 94.12 89 LYS A N 1
ATOM 713 C CA . LYS A 1 89 ? -1.259 5.999 -4.522 1.00 94.12 89 LYS A CA 1
ATOM 714 C C . LYS A 1 89 ? -0.326 6.228 -3.330 1.00 94.12 89 LYS A C 1
ATOM 716 O O . LYS A 1 89 ? 0.600 7.020 -3.437 1.00 94.12 89 LYS A O 1
ATOM 721 N N . ILE A 1 90 ? -0.512 5.502 -2.229 1.00 94.62 90 ILE A N 1
ATOM 722 C CA . ILE A 1 90 ? 0.393 5.560 -1.074 1.00 94.62 90 ILE A CA 1
ATOM 723 C C . ILE A 1 90 ? 1.820 5.162 -1.478 1.00 94.62 90 ILE A C 1
ATOM 725 O O . ILE A 1 90 ? 2.765 5.835 -1.072 1.00 94.62 90 ILE A O 1
ATOM 729 N N . MET A 1 91 ? 1.986 4.116 -2.290 1.00 93.19 91 MET A N 1
ATOM 730 C CA . MET A 1 91 ? 3.296 3.696 -2.806 1.00 93.19 91 MET A CA 1
ATOM 731 C C . MET A 1 91 ? 3.903 4.735 -3.764 1.00 93.19 91 MET A C 1
ATOM 733 O O . MET A 1 91 ? 5.105 4.983 -3.717 1.00 93.19 91 MET A O 1
ATOM 737 N N . GLU A 1 92 ? 3.086 5.369 -4.612 1.00 89.75 92 GLU A N 1
ATOM 738 C CA . GLU A 1 92 ? 3.516 6.446 -5.516 1.00 89.75 92 GLU A CA 1
ATOM 739 C C . GLU A 1 92 ? 4.002 7.677 -4.735 1.00 89.75 92 GLU A C 1
ATOM 741 O O . GLU A 1 92 ? 5.060 8.229 -5.039 1.00 89.75 92 GLU A O 1
ATOM 746 N N . ASP A 1 93 ? 3.251 8.073 -3.707 1.00 92.25 93 ASP A N 1
ATOM 747 C CA . ASP A 1 93 ? 3.539 9.245 -2.883 1.00 92.25 93 ASP A CA 1
ATOM 748 C C . ASP A 1 93 ? 4.725 9.010 -1.921 1.00 92.25 93 ASP A C 1
ATOM 750 O O . ASP A 1 93 ? 5.299 9.970 -1.407 1.00 92.25 93 ASP A O 1
ATOM 754 N N . ASN A 1 94 ? 5.113 7.751 -1.667 1.00 91.50 94 ASN A N 1
ATOM 755 C CA . ASN A 1 94 ? 6.176 7.374 -0.726 1.00 91.50 94 ASN A CA 1
ATOM 756 C C . ASN A 1 94 ? 7.184 6.415 -1.396 1.00 91.50 94 ASN A C 1
ATOM 758 O O . ASN A 1 94 ? 7.113 5.199 -1.198 1.00 91.50 94 ASN A O 1
ATOM 762 N N . PRO A 1 95 ? 8.142 6.936 -2.188 1.00 89.88 95 PRO A N 1
ATOM 763 C CA . PRO A 1 95 ? 9.128 6.108 -2.872 1.00 89.88 95 PRO A CA 1
ATOM 764 C C . PRO A 1 95 ? 9.924 5.226 -1.901 1.00 89.88 95 PRO A C 1
ATOM 766 O O . PRO A 1 95 ? 10.483 5.720 -0.925 1.00 89.88 95 PRO A O 1
ATOM 769 N N . GLY A 1 96 ? 10.009 3.927 -2.199 1.00 88.38 96 GLY A N 1
ATOM 770 C CA . GLY A 1 96 ? 10.712 2.941 -1.367 1.00 88.38 96 GLY A CA 1
ATOM 771 C C . GLY A 1 96 ? 9.836 2.243 -0.324 1.00 88.38 96 GLY A C 1
ATOM 772 O O . GLY A 1 96 ? 10.305 1.294 0.295 1.00 88.38 96 GLY A O 1
ATOM 773 N N . LEU A 1 97 ? 8.575 2.657 -0.166 1.00 90.75 97 LEU A N 1
ATOM 774 C CA . LEU A 1 97 ? 7.611 1.971 0.689 1.00 90.75 97 LEU A CA 1
ATOM 775 C C . LEU A 1 97 ? 7.191 0.634 0.057 1.00 90.75 97 LEU A C 1
ATOM 777 O O . LEU A 1 97 ? 6.790 0.585 -1.109 1.00 90.75 97 LEU A O 1
ATOM 781 N N . SER A 1 98 ? 7.274 -0.451 0.823 1.00 93.88 98 SER A N 1
ATOM 782 C CA . SER A 1 98 ? 6.827 -1.772 0.379 1.0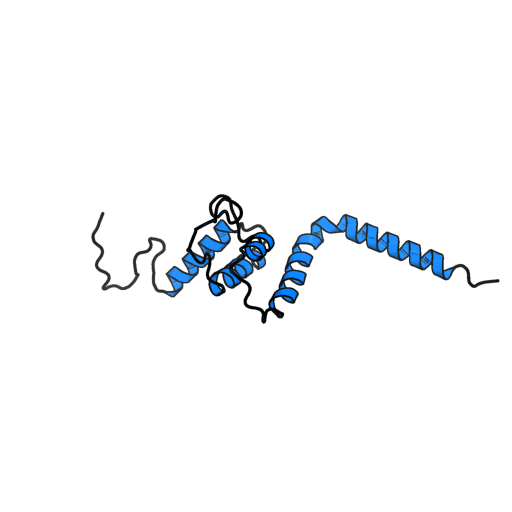0 93.88 98 SER A CA 1
ATOM 783 C C . SER A 1 98 ? 5.298 -1.861 0.309 1.00 93.88 98 SER A C 1
ATOM 785 O O . SER A 1 98 ? 4.570 -1.085 0.934 1.00 93.88 98 SER A O 1
ATOM 787 N N . PHE A 1 99 ? 4.794 -2.849 -0.433 1.00 95.25 99 PHE A N 1
ATOM 788 C CA . PHE A 1 99 ? 3.357 -3.107 -0.529 1.00 95.25 99 PHE A CA 1
ATOM 789 C C . PHE A 1 99 ? 2.709 -3.374 0.840 1.00 95.25 99 PHE A C 1
ATOM 791 O O . PHE A 1 99 ? 1.648 -2.824 1.132 1.00 95.25 99 PHE A O 1
ATOM 798 N N . ASP A 1 100 ? 3.356 -4.158 1.707 1.00 96.31 100 ASP A N 1
ATOM 799 C CA . ASP A 1 100 ? 2.823 -4.468 3.039 1.00 96.31 100 ASP A CA 1
ATOM 800 C C . ASP A 1 100 ? 2.733 -3.218 3.926 1.00 96.31 100 ASP A C 1
ATOM 802 O O . ASP A 1 100 ? 1.730 -3.020 4.615 1.00 96.31 100 ASP A O 1
ATOM 806 N N . GLU A 1 101 ? 3.738 -2.342 3.875 1.00 96.81 101 GLU A N 1
ATOM 807 C CA . GLU A 1 101 ? 3.732 -1.072 4.609 1.00 96.81 101 GLU A CA 1
ATOM 808 C C . GLU A 1 101 ? 2.662 -0.115 4.074 1.00 96.81 101 GLU A C 1
ATOM 810 O O . GLU A 1 101 ? 1.943 0.516 4.854 1.00 96.81 101 GLU A O 1
ATOM 815 N N . ALA A 1 102 ? 2.507 -0.035 2.750 1.00 97.25 102 ALA A N 1
ATOM 816 C CA . ALA A 1 102 ? 1.468 0.768 2.117 1.00 97.25 102 ALA A CA 1
ATOM 817 C C . ALA A 1 102 ? 0.063 0.266 2.479 1.00 97.25 102 ALA A C 1
ATOM 819 O O . ALA A 1 102 ? -0.809 1.064 2.830 1.00 97.25 102 ALA A O 1
ATOM 820 N N . ARG A 1 103 ? -0.144 -1.056 2.473 1.00 95.38 103 ARG A N 1
ATOM 821 C CA . ARG A 1 103 ? -1.392 -1.694 2.909 1.00 95.38 103 ARG A CA 1
ATOM 822 C C . ARG A 1 103 ? -1.669 -1.427 4.387 1.00 95.38 103 ARG A C 1
ATOM 824 O O . ARG A 1 103 ? -2.793 -1.091 4.739 1.00 95.38 103 ARG A O 1
ATOM 831 N N . LEU A 1 104 ? -0.658 -1.522 5.249 1.00 95.69 104 LEU A N 1
ATOM 832 C CA . LEU A 1 104 ? -0.793 -1.219 6.674 1.00 95.69 104 LEU A CA 1
ATOM 833 C C . LEU A 1 104 ? -1.180 0.246 6.911 1.00 95.69 104 LEU A C 1
ATOM 835 O O . LEU A 1 104 ? -2.054 0.527 7.732 1.00 95.69 104 LEU A O 1
ATOM 839 N N . LYS A 1 105 ? -0.552 1.177 6.185 1.00 97.06 105 LYS A N 1
ATOM 840 C CA . LYS A 1 105 ? -0.891 2.602 6.241 1.00 97.06 105 LYS A CA 1
ATOM 841 C C . LYS A 1 105 ? -2.332 2.842 5.788 1.00 97.06 105 LYS A C 1
ATOM 843 O O . LYS A 1 105 ? -3.083 3.473 6.524 1.00 97.06 105 LYS A O 1
ATOM 848 N N . TYR A 1 106 ? -2.734 2.265 4.653 1.00 96.62 106 TYR A N 1
ATOM 849 C CA . TYR A 1 106 ? -4.110 2.331 4.157 1.00 96.62 106 TYR A CA 1
ATOM 850 C C . TYR A 1 106 ? -5.123 1.839 5.198 1.00 96.62 106 TYR A C 1
ATOM 852 O O . TYR A 1 106 ? -6.064 2.556 5.530 1.00 96.62 106 TYR A O 1
ATOM 860 N N . THR A 1 107 ? -4.904 0.650 5.764 1.00 95.44 107 THR A N 1
ATOM 861 C CA . THR A 1 107 ? -5.810 0.076 6.765 1.00 95.44 107 THR A CA 1
ATOM 862 C C . THR A 1 107 ? -5.921 0.967 7.998 1.00 95.44 107 THR A C 1
ATOM 864 O O . THR A 1 107 ? -7.026 1.212 8.470 1.00 95.44 107 THR A O 1
ATOM 867 N N . ARG A 1 108 ? -4.808 1.511 8.505 1.00 95.88 108 ARG A N 1
ATOM 868 C CA . ARG A 1 108 ? -4.830 2.440 9.649 1.00 95.88 108 ARG A CA 1
ATOM 869 C C . ARG A 1 108 ? -5.602 3.722 9.346 1.00 95.88 108 ARG A C 1
ATOM 871 O O . ARG A 1 108 ? -6.353 4.190 10.197 1.00 95.88 108 ARG A O 1
ATOM 878 N N . GLU A 1 109 ? -5.438 4.274 8.147 1.00 95.75 109 GLU A N 1
ATOM 879 C CA . GLU A 1 109 ? -6.191 5.451 7.710 1.00 95.75 109 GLU A CA 1
ATOM 880 C C . GLU A 1 109 ? -7.693 5.155 7.617 1.00 95.75 109 GLU A C 1
ATOM 882 O O . GLU A 1 109 ? -8.497 5.971 8.057 1.00 95.75 109 GLU A O 1
ATOM 887 N N . GLU A 1 110 ? -8.092 3.998 7.085 1.00 96.06 110 GLU A N 1
ATOM 888 C CA . GLU A 1 110 ? -9.506 3.609 7.022 1.00 96.06 110 GLU A CA 1
ATOM 889 C C . GLU A 1 110 ? -10.099 3.324 8.408 1.00 96.06 110 GLU A C 1
ATOM 891 O O . GLU A 1 110 ? -11.219 3.751 8.675 1.00 96.06 110 GLU A O 1
ATOM 896 N N . LEU A 1 111 ? -9.360 2.687 9.323 1.00 96.38 111 LEU A N 1
ATOM 897 C CA . LEU A 1 111 ? -9.799 2.518 10.714 1.00 96.38 111 LEU A CA 1
ATOM 898 C C . LEU A 1 111 ? -10.023 3.876 11.386 1.00 96.38 111 LEU A C 1
ATOM 900 O O . LEU A 1 111 ? -11.101 4.139 11.915 1.00 96.38 111 LEU A O 1
ATOM 904 N N . SER A 1 112 ? -9.045 4.778 11.276 1.00 95.56 112 SER A N 1
ATOM 905 C CA . SER A 1 112 ? -9.133 6.116 11.861 1.00 95.56 112 SER A CA 1
ATOM 906 C C . SER A 1 112 ? -10.307 6.923 11.295 1.00 95.56 112 SER A C 1
ATOM 908 O O . SER A 1 112 ? -11.050 7.533 12.065 1.00 95.56 112 SER A O 1
ATOM 910 N N . LYS A 1 113 ? -10.540 6.876 9.973 1.00 96.38 113 LYS A N 1
ATOM 911 C CA . LYS A 1 113 ? -11.702 7.521 9.327 1.00 96.38 113 LYS A CA 1
ATOM 912 C C . LYS A 1 113 ? -13.037 7.013 9.868 1.00 96.38 113 LYS A C 1
ATOM 914 O O . LYS A 1 113 ? -13.997 7.774 9.910 1.00 96.38 113 LYS A O 1
ATOM 919 N N . ASN A 1 114 ? -13.088 5.752 10.289 1.00 96.56 114 ASN A N 1
ATOM 920 C CA . ASN A 1 114 ? -14.283 5.115 10.835 1.00 96.56 114 ASN A CA 1
ATOM 921 C C . ASN A 1 114 ? -14.355 5.169 12.371 1.00 96.56 114 ASN A C 1
ATOM 923 O O . ASN A 1 114 ? -15.135 4.429 12.960 1.00 96.56 114 ASN A O 1
ATOM 927 N N . GLN A 1 115 ? -13.578 6.046 13.022 1.00 96.19 115 GLN A N 1
ATOM 928 C CA . GLN A 1 115 ? -13.521 6.161 14.486 1.00 96.19 115 GLN A CA 1
ATOM 929 C C . GLN A 1 115 ? -13.146 4.835 15.161 1.00 96.19 115 GLN A C 1
ATOM 931 O O . GLN A 1 115 ? -13.700 4.476 16.194 1.00 96.19 115 GLN A O 1
ATOM 936 N N . ILE A 1 116 ? -12.202 4.098 14.576 1.00 97.12 116 ILE A N 1
ATOM 937 C CA . ILE A 1 116 ? -11.639 2.877 15.153 1.00 97.12 116 ILE A CA 1
ATOM 938 C C . ILE A 1 116 ? -10.182 3.147 15.531 1.00 97.12 116 ILE A C 1
ATOM 940 O O . ILE A 1 116 ? -9.407 3.696 14.742 1.00 97.12 116 ILE A O 1
ATOM 944 N N . GLY A 1 117 ? -9.825 2.780 16.759 1.00 93.88 117 GLY A N 1
ATOM 945 C CA . GLY A 1 117 ? -8.485 2.909 17.306 1.00 93.88 117 GLY A CA 1
ATOM 946 C C . GLY A 1 117 ? -7.464 1.997 16.613 1.00 93.88 117 GLY A C 1
ATOM 947 O O . GLY A 1 117 ? -7.820 1.061 15.891 1.00 93.88 117 GLY A O 1
ATOM 948 N N . PRO A 1 118 ? -6.159 2.246 16.822 1.00 92.69 118 PRO A N 1
ATOM 949 C CA . PRO A 1 118 ? -5.086 1.419 16.259 1.00 92.69 118 PRO A CA 1
ATOM 950 C C . PRO A 1 118 ? -5.063 -0.015 16.815 1.00 92.69 118 PRO A C 1
ATOM 952 O O . PRO A 1 118 ? -4.443 -0.894 16.221 1.00 92.69 118 PRO A O 1
ATOM 955 N N . ASP A 1 119 ? -5.724 -0.237 17.946 1.00 91.19 119 ASP A N 1
ATOM 956 C CA . ASP A 1 119 ? -5.992 -1.521 18.595 1.00 91.19 119 ASP A CA 1
ATOM 957 C C . ASP A 1 119 ? -7.206 -2.262 18.001 1.00 91.19 119 ASP A C 1
ATOM 959 O O . ASP A 1 119 ? -7.480 -3.399 18.383 1.00 91.19 119 ASP A O 1
ATOM 963 N N . GLY A 1 120 ? -7.920 -1.645 17.054 1.00 91.69 120 GLY A N 1
ATOM 964 C CA . GLY A 1 120 ? -9.137 -2.189 16.456 1.00 91.69 120 GLY A CA 1
ATOM 965 C C . GLY A 1 120 ? -10.397 -1.957 17.293 1.00 91.69 120 GLY A C 1
ATOM 966 O O . GLY A 1 120 ? -11.459 -2.457 16.922 1.00 91.69 120 GLY A O 1
ATOM 967 N N . ILE A 1 121 ? -10.307 -1.204 18.394 1.00 93.00 121 ILE A N 1
ATOM 968 C CA . ILE A 1 121 ? -11.448 -0.912 19.265 1.00 93.00 121 ILE A CA 1
ATOM 969 C C . ILE A 1 121 ? -12.155 0.358 18.766 1.00 93.00 121 ILE A C 1
ATOM 971 O O . ILE A 1 121 ? -11.492 1.367 18.510 1.00 93.00 121 ILE A O 1
ATOM 975 N N . PRO A 1 122 ? -13.492 0.354 18.604 1.00 95.94 122 PRO A N 1
ATOM 976 C CA . PRO A 1 122 ? -14.227 1.572 18.285 1.00 95.94 122 PRO A CA 1
ATOM 977 C C . PRO A 1 122 ? -14.006 2.663 19.343 1.00 95.94 122 PRO A C 1
ATOM 979 O O . PRO A 1 122 ? -14.056 2.408 20.543 1.00 95.94 122 PRO A O 1
ATOM 982 N N . LEU A 1 123 ? -13.797 3.897 18.893 1.00 93.94 123 LEU A N 1
ATOM 983 C CA . LEU A 1 123 ? -13.598 5.080 19.735 1.00 93.94 123 LEU A CA 1
ATOM 984 C C . LEU A 1 123 ? -14.925 5.663 20.256 1.00 93.94 123 LEU A C 1
ATOM 986 O O . LEU A 1 123 ? -14.925 6.708 20.905 1.00 93.94 123 LEU A O 1
ATOM 990 N N . ASP A 1 124 ? -16.057 5.012 19.968 1.00 94.50 124 ASP A N 1
ATOM 991 C CA . ASP A 1 124 ? -17.364 5.408 20.489 1.00 94.50 124 ASP A CA 1
ATOM 992 C C . ASP A 1 124 ? -17.379 5.229 22.021 1.00 94.50 124 ASP A C 1
ATOM 994 O O . ASP A 1 124 ? -17.119 4.121 22.503 1.00 94.50 124 ASP A O 1
ATOM 998 N N . PRO A 1 125 ? -17.712 6.270 22.808 1.00 92.00 125 PRO A N 1
ATOM 999 C CA . PRO A 1 125 ? -17.781 6.188 24.269 1.00 92.00 125 PRO A CA 1
ATOM 1000 C C . PRO A 1 125 ? -18.793 5.160 24.797 1.00 92.00 125 PRO A C 1
ATOM 1002 O O . PRO A 1 125 ? -18.740 4.805 25.971 1.00 92.00 125 PRO A O 1
ATOM 1005 N N . ARG A 1 126 ? -19.730 4.689 23.966 1.00 94.31 126 ARG A N 1
ATOM 1006 C CA . ARG A 1 126 ? -20.701 3.643 24.325 1.00 94.31 126 ARG A CA 1
ATOM 1007 C C . ARG A 1 126 ? -20.216 2.235 24.000 1.00 94.31 126 ARG A C 1
ATOM 1009 O O . ARG A 1 126 ? -20.955 1.276 24.222 1.00 94.31 126 ARG A O 1
ATOM 1016 N N . THR A 1 127 ? -19.008 2.098 23.461 1.00 92.19 127 THR A N 1
ATOM 1017 C CA . THR A 1 127 ? -18.426 0.797 23.141 1.00 92.19 127 THR A CA 1
ATOM 1018 C C . THR A 1 127 ? -18.221 0.005 24.424 1.00 92.19 127 THR A C 1
ATOM 1020 O O . THR A 1 127 ? -17.415 0.370 25.275 1.00 92.19 127 THR A O 1
ATOM 1023 N N . VAL A 1 128 ? -18.941 -1.107 24.552 1.00 92.25 128 VAL A N 1
ATOM 1024 C CA . VAL A 1 128 ? -18.711 -2.080 25.619 1.00 92.25 128 VAL A CA 1
ATOM 1025 C C . VAL A 1 128 ? -17.671 -3.071 25.122 1.00 92.25 128 VAL A C 1
ATOM 1027 O O . VAL A 1 128 ? -17.922 -3.827 24.184 1.00 92.25 128 VAL A O 1
ATOM 1030 N N . THR A 1 129 ? -16.501 -3.071 25.750 1.00 88.75 129 THR A N 1
ATOM 1031 C CA . THR A 1 129 ? -15.471 -4.081 25.522 1.00 88.75 129 THR A CA 1
ATOM 1032 C C . THR A 1 129 ? -15.448 -5.048 26.697 1.00 88.75 129 THR A C 1
ATOM 1034 O O . THR A 1 129 ? -15.543 -4.658 27.861 1.00 88.75 129 THR A O 1
ATOM 1037 N N . PHE A 1 130 ? -15.334 -6.336 26.394 1.00 85.38 130 PHE A N 1
ATOM 1038 C CA . PHE A 1 130 ? -15.029 -7.338 27.404 1.00 85.38 130 PHE A CA 1
ATOM 1039 C C . PHE A 1 130 ? -13.507 -7.430 27.467 1.00 85.38 130 PHE A C 1
ATOM 1041 O O . PHE A 1 130 ? -12.866 -7.718 26.455 1.00 85.38 130 PHE A O 1
ATOM 1048 N N . GLY A 1 131 ? -12.930 -7.084 28.620 1.00 81.62 131 GLY A N 1
ATOM 1049 C CA . GLY A 1 131 ? -11.490 -7.201 28.845 1.00 81.62 131 GLY A CA 1
ATOM 1050 C C . GLY A 1 131 ? -10.993 -8.620 28.557 1.00 81.62 131 GLY A C 1
ATOM 1051 O O . GLY A 1 131 ? -11.772 -9.576 28.572 1.00 81.62 131 GLY A O 1
ATOM 1052 N N . LYS A 1 132 ? -9.699 -8.737 28.263 1.00 61.31 132 LYS A N 1
ATOM 1053 C CA . LYS A 1 132 ? -9.048 -10.024 28.018 1.00 61.31 132 LYS A CA 1
ATOM 1054 C C . LYS A 1 132 ? -8.681 -10.721 29.323 1.00 61.31 132 LYS A C 1
ATOM 1056 O O . LYS A 1 132 ? -8.241 -10.004 30.249 1.00 61.31 132 LYS A O 1
#